Protein AF-A0A954UMQ1-F1 (afdb_monomer_lite)

Foldseek 3Di:
DQLVVLLVVLVVDPDPVVSVVSLCVSCVPVVVSSVSNVVSVVVVPPDPPDPPDPPPPPDDDD

Sequence (62 aa):
MLAKIIFLSAIEIESPNERDDFVRQQCGGNERLRRQVLSLLVAHDLPNTVVDHPAVKLNVSD

pLDDT: mean 85.2, std 17.38, range [51.97, 97.88]

Structure (mmCIF, N/CA/C/O backbone):
data_AF-A0A9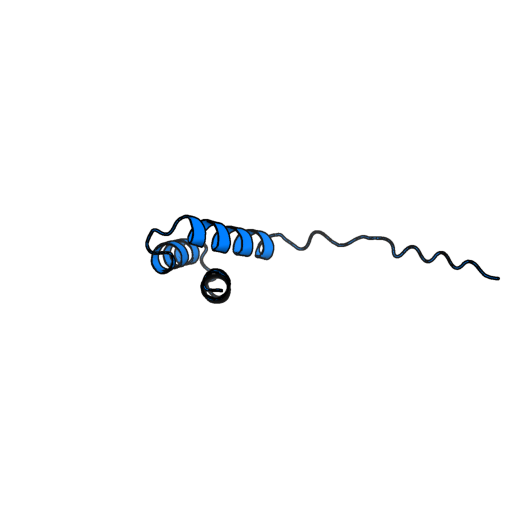54UMQ1-F1
#
_entry.id   AF-A0A954UMQ1-F1
#
loop_
_atom_site.group_PDB
_atom_site.id
_atom_site.type_symbol
_atom_site.label_atom_id
_atom_site.label_alt_id
_atom_site.label_comp_id
_atom_site.label_asym_id
_atom_site.label_entity_id
_atom_site.label_seq_id
_atom_site.pdbx_PDB_ins_code
_atom_site.Cartn_x
_atom_site.Cartn_y
_atom_site.Cartn_z
_atom_site.occupancy
_atom_site.B_iso_or_equiv
_atom_site.auth_seq_id
_atom_site.auth_comp_id
_atom_site.auth_asym_id
_atom_site.auth_atom_id
_atom_site.pdbx_PDB_model_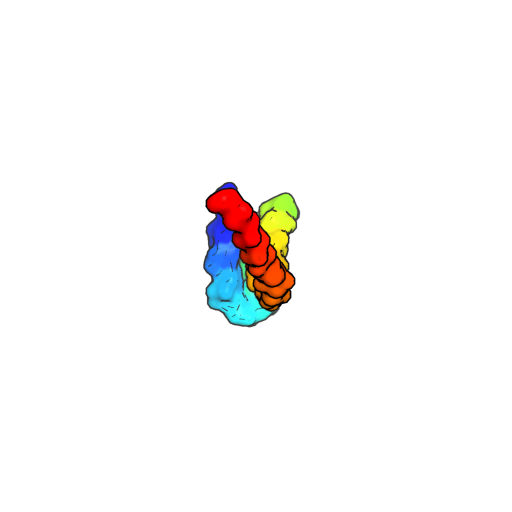num
ATOM 1 N N . MET A 1 1 ? 12.369 7.054 -5.935 1.00 74.69 1 MET A N 1
ATOM 2 C CA . MET A 1 1 ? 12.482 7.234 -4.469 1.00 74.69 1 MET A CA 1
ATOM 3 C C . MET A 1 1 ? 11.119 7.226 -3.770 1.00 74.69 1 MET A C 1
ATOM 5 O O . MET A 1 1 ? 11.031 6.636 -2.705 1.00 74.69 1 MET A O 1
ATOM 9 N N . LEU A 1 2 ? 10.055 7.775 -4.380 1.00 92.06 2 LEU A N 1
ATOM 10 C CA . LEU A 1 2 ? 8.707 7.856 -3.790 1.00 92.06 2 LEU A CA 1
ATOM 11 C C . LEU A 1 2 ? 8.132 6.519 -3.281 1.00 92.06 2 LEU A C 1
ATOM 13 O O . LEU A 1 2 ? 7.585 6.480 -2.187 1.00 92.06 2 LEU A O 1
ATOM 17 N N . ALA A 1 3 ? 8.336 5.413 -4.008 1.00 96.00 3 ALA A N 1
ATOM 18 C CA . ALA A 1 3 ? 7.883 4.088 -3.569 1.00 96.00 3 ALA A CA 1
ATOM 19 C C . ALA A 1 3 ? 8.417 3.697 -2.179 1.00 96.00 3 ALA A C 1
ATOM 21 O O . ALA A 1 3 ? 7.687 3.127 -1.380 1.00 96.00 3 ALA A O 1
ATOM 22 N N . LYS A 1 4 ? 9.675 4.048 -1.872 1.00 95.94 4 LYS A N 1
ATOM 23 C CA . LYS A 1 4 ? 10.299 3.760 -0.574 1.00 95.94 4 LYS A CA 1
ATOM 24 C C . LYS A 1 4 ? 9.654 4.567 0.554 1.00 95.94 4 LYS A C 1
ATOM 26 O O . LYS A 1 4 ? 9.489 4.037 1.641 1.00 95.94 4 LYS A O 1
ATOM 31 N N . ILE A 1 5 ? 9.286 5.821 0.292 1.00 97.88 5 ILE A N 1
ATOM 32 C CA . ILE A 1 5 ? 8.628 6.690 1.279 1.00 97.88 5 ILE A CA 1
ATOM 33 C C . ILE A 1 5 ? 7.246 6.129 1.618 1.00 97.88 5 ILE A C 1
ATOM 35 O O . ILE A 1 5 ? 6.949 5.913 2.784 1.00 97.88 5 ILE A O 1
ATOM 39 N N . ILE A 1 6 ? 6.446 5.817 0.593 1.00 97.56 6 ILE A N 1
ATOM 40 C CA . ILE A 1 6 ? 5.111 5.234 0.781 1.00 97.56 6 ILE A CA 1
ATOM 41 C C . ILE A 1 6 ? 5.214 3.889 1.509 1.00 97.56 6 ILE A C 1
ATOM 43 O O . ILE A 1 6 ? 4.449 3.639 2.429 1.00 97.56 6 ILE A O 1
ATOM 47 N N . PHE A 1 7 ? 6.181 3.045 1.138 1.00 97.81 7 PHE A N 1
ATOM 48 C CA . PHE A 1 7 ? 6.441 1.778 1.823 1.00 97.81 7 PHE A CA 1
ATOM 49 C C . PHE A 1 7 ? 6.744 1.967 3.316 1.00 97.81 7 PHE A C 1
ATOM 51 O O . PHE A 1 7 ? 6.108 1.318 4.136 1.00 97.81 7 PHE A O 1
ATOM 58 N N . LEU A 1 8 ? 7.666 2.870 3.670 1.00 97.69 8 LEU A N 1
ATOM 59 C CA . LEU A 1 8 ? 8.038 3.110 5.068 1.00 97.69 8 LEU A CA 1
ATOM 60 C C . LEU A 1 8 ? 6.863 3.622 5.907 1.00 97.69 8 LEU A C 1
ATOM 62 O O . LEU A 1 8 ? 6.773 3.288 7.075 1.00 97.69 8 LEU A O 1
ATOM 66 N N . SER A 1 9 ? 5.945 4.392 5.324 1.00 97.81 9 SER A N 1
ATOM 67 C CA . SER A 1 9 ? 4.712 4.776 6.019 1.00 97.81 9 SER A CA 1
ATOM 68 C C . SER A 1 9 ? 3.698 3.632 6.095 1.00 97.81 9 SER A C 1
ATOM 70 O O . SER A 1 9 ? 2.981 3.516 7.079 1.00 97.81 9 SER A O 1
ATOM 72 N N . ALA A 1 10 ? 3.626 2.787 5.065 1.00 97.44 10 ALA A N 1
ATOM 73 C CA . ALA A 1 10 ? 2.666 1.692 4.993 1.00 97.44 10 ALA A CA 1
ATOM 74 C C . ALA A 1 10 ? 2.965 0.565 5.995 1.00 97.44 10 ALA A C 1
ATOM 76 O O . ALA A 1 10 ? 2.025 -0.052 6.481 1.00 97.44 10 ALA A O 1
ATOM 77 N N . ILE A 1 11 ? 4.236 0.292 6.317 1.00 97.19 11 ILE A N 1
ATOM 78 C CA . ILE A 1 11 ? 4.601 -0.748 7.301 1.00 97.19 11 ILE A CA 1
ATOM 79 C C . ILE A 1 11 ? 4.223 -0.385 8.743 1.00 97.19 11 ILE A C 1
ATOM 81 O O . ILE A 1 11 ? 4.063 -1.284 9.560 1.00 97.19 11 ILE A O 1
ATOM 85 N N . GLU A 1 12 ? 4.023 0.901 9.038 1.00 97.19 12 GLU A N 1
ATOM 86 C CA . GLU A 1 12 ? 3.536 1.380 10.341 1.00 97.19 12 GLU A CA 1
ATOM 87 C C . GLU A 1 12 ? 2.015 1.180 10.503 1.00 97.19 12 GLU A C 1
ATOM 89 O O . GLU A 1 12 ? 1.470 1.363 11.589 1.00 97.19 12 GLU A O 1
ATOM 94 N N . ILE A 1 13 ? 1.306 0.819 9.424 1.00 96.88 13 ILE A N 1
ATOM 95 C CA . ILE A 1 13 ? -0.132 0.540 9.448 1.00 96.88 13 ILE A CA 1
ATOM 96 C C . ILE A 1 13 ? -0.338 -0.958 9.693 1.00 96.88 13 ILE A C 1
ATOM 98 O O . ILE A 1 13 ? -0.119 -1.790 8.805 1.00 96.88 13 ILE A O 1
ATOM 102 N N . GLU A 1 14 ? -0.792 -1.296 10.901 1.00 93.88 14 GLU A N 1
ATOM 103 C CA . GLU A 1 14 ? -1.024 -2.683 11.326 1.00 93.88 14 GLU A CA 1
ATOM 104 C C . GLU A 1 14 ? -2.184 -3.348 10.571 1.00 93.88 14 GLU A C 1
ATOM 106 O O . GLU A 1 14 ? -2.115 -4.527 10.223 1.00 93.88 14 GLU A O 1
ATOM 111 N N . SER A 1 15 ? -3.252 -2.592 10.291 1.00 95.56 15 SER A N 1
ATOM 112 C CA . SER A 1 15 ? -4.442 -3.093 9.597 1.00 95.56 15 SER A CA 1
ATOM 113 C C . SER A 1 15 ? -4.164 -3.292 8.099 1.00 95.56 15 SER A C 1
ATOM 115 O O . SER A 1 15 ? -3.915 -2.315 7.388 1.00 95.56 15 SER A O 1
ATOM 117 N N . PRO A 1 16 ? -4.271 -4.524 7.557 1.00 92.31 16 PRO A N 1
ATOM 118 C CA . PRO A 1 16 ? -4.014 -4.775 6.137 1.00 92.31 16 PRO A CA 1
ATOM 119 C C . PRO A 1 16 ? -4.950 -4.002 5.201 1.00 92.31 16 PRO A C 1
ATOM 121 O O . PRO A 1 16 ? -4.533 -3.576 4.124 1.00 92.31 16 PRO A O 1
ATOM 124 N N . ASN A 1 17 ? -6.202 -3.800 5.621 1.00 95.06 17 ASN A N 1
ATOM 125 C CA . ASN A 1 17 ? -7.195 -3.064 4.841 1.00 95.06 17 ASN A CA 1
ATOM 126 C C . ASN A 1 17 ? -6.860 -1.567 4.804 1.00 95.06 17 ASN A C 1
ATOM 128 O O . ASN A 1 17 ? -6.801 -0.984 3.724 1.00 95.06 17 ASN A O 1
ATOM 132 N N . GLU A 1 18 ? -6.552 -0.967 5.959 1.00 97.56 18 GLU A N 1
ATOM 133 C CA . GLU A 1 18 ? -6.148 0.447 6.027 1.00 97.56 18 GLU A CA 1
ATOM 134 C C . GLU A 1 18 ? -4.837 0.686 5.272 1.00 97.56 18 GLU A C 1
ATOM 136 O O . GLU A 1 18 ? -4.665 1.712 4.612 1.00 97.56 18 GLU A O 1
ATOM 141 N N . ARG A 1 19 ? -3.925 -0.290 5.307 1.00 97.50 19 ARG A N 1
ATOM 142 C CA . ARG A 1 19 ? -2.671 -0.242 4.562 1.00 97.50 19 ARG A CA 1
ATOM 143 C C . ARG A 1 19 ? -2.896 -0.247 3.050 1.00 97.50 19 ARG A C 1
ATOM 145 O O . ARG A 1 19 ? -2.257 0.541 2.352 1.00 97.50 19 ARG A O 1
ATOM 152 N N . ASP A 1 20 ? -3.787 -1.092 2.522 1.00 95.75 20 ASP A N 1
ATOM 153 C CA . ASP A 1 20 ? -4.099 -1.089 1.080 1.00 95.75 20 ASP A CA 1
ATOM 154 C C . ASP A 1 20 ? -4.788 0.218 0.660 1.00 95.75 20 ASP A C 1
ATOM 156 O O . ASP A 1 20 ? -4.424 0.790 -0.371 1.00 95.75 20 ASP A O 1
ATOM 160 N N . ASP A 1 21 ? -5.706 0.746 1.472 1.00 97.56 21 ASP A N 1
ATOM 161 C CA . ASP A 1 21 ? -6.361 2.032 1.204 1.00 97.56 21 ASP A CA 1
ATOM 162 C C . ASP A 1 21 ? -5.361 3.196 1.194 1.00 97.56 21 ASP A C 1
ATOM 164 O O . ASP A 1 21 ? -5.356 4.004 0.258 1.00 97.56 21 ASP A O 1
ATOM 168 N N . PHE A 1 22 ? -4.440 3.233 2.160 1.00 97.75 22 PHE A N 1
ATOM 169 C CA . PHE A 1 22 ? -3.340 4.194 2.187 1.00 97.75 22 PHE A CA 1
ATOM 170 C C . PHE A 1 22 ? -2.485 4.106 0.918 1.00 97.75 22 PHE A C 1
ATOM 172 O O . PHE A 1 22 ? -2.249 5.115 0.250 1.00 97.75 22 PHE A O 1
ATOM 179 N N . VAL A 1 23 ? -2.054 2.903 0.526 1.00 97.12 23 VAL A N 1
ATOM 180 C CA . VAL A 1 23 ? -1.229 2.711 -0.677 1.00 97.12 23 VAL A CA 1
ATOM 181 C C . VAL A 1 23 ? -1.978 3.156 -1.933 1.00 97.12 23 VAL A C 1
ATOM 183 O O . VAL A 1 23 ? -1.389 3.828 -2.785 1.00 97.12 23 VAL A O 1
ATOM 186 N N . ARG A 1 24 ? -3.272 2.835 -2.060 1.00 97.00 24 ARG A N 1
ATOM 187 C CA . ARG A 1 24 ? -4.113 3.293 -3.179 1.00 97.00 24 ARG A CA 1
ATOM 188 C C . ARG A 1 24 ? -4.177 4.815 -3.239 1.00 97.00 24 ARG A C 1
ATOM 190 O O . ARG A 1 24 ? -3.970 5.377 -4.317 1.00 97.00 24 ARG A O 1
ATOM 197 N N . GLN A 1 25 ? -4.411 5.466 -2.101 1.00 97.62 25 GLN A N 1
ATOM 198 C CA . GLN A 1 25 ? -4.508 6.919 -2.005 1.00 97.62 25 GLN A CA 1
ATOM 199 C C . GLN A 1 25 ? -3.181 7.598 -2.362 1.00 97.62 25 GLN A C 1
ATOM 201 O O . GLN A 1 25 ? -3.156 8.475 -3.224 1.00 97.62 25 GLN A O 1
ATOM 206 N N . GLN A 1 26 ? -2.066 7.154 -1.774 1.00 97.75 26 GLN A N 1
ATOM 207 C CA . GLN A 1 26 ? -0.744 7.740 -2.018 1.00 97.75 26 GLN A CA 1
ATOM 208 C C . GLN A 1 26 ? -0.245 7.515 -3.447 1.00 97.75 26 GLN A C 1
ATOM 210 O O . GLN A 1 26 ? 0.503 8.330 -3.987 1.00 97.75 26 GLN A O 1
ATOM 215 N N . CYS A 1 27 ? -0.651 6.414 -4.083 1.00 97.00 27 CYS A N 1
ATOM 216 C CA . CYS A 1 27 ? -0.270 6.153 -5.465 1.00 97.00 27 CYS A CA 1
ATOM 217 C C . CYS A 1 27 ? -1.074 6.982 -6.476 1.00 97.00 27 CYS A C 1
ATOM 219 O O . CYS A 1 27 ? -0.620 7.109 -7.611 1.00 97.00 27 CYS A O 1
ATOM 221 N N . GLY A 1 28 ? -2.242 7.527 -6.113 1.00 94.00 28 GLY A N 1
ATOM 222 C CA . GLY A 1 28 ? -3.017 8.438 -6.966 1.00 94.00 28 GLY A CA 1
ATOM 223 C C . GLY A 1 28 ? -3.336 7.888 -8.364 1.00 94.00 28 GLY A C 1
ATOM 224 O O . GLY A 1 28 ? -3.308 8.631 -9.340 1.00 94.00 28 GLY A O 1
ATOM 225 N N . GLY A 1 29 ? -3.552 6.574 -8.490 1.00 92.69 29 GLY A N 1
ATOM 226 C CA . GLY A 1 29 ? -3.773 5.903 -9.781 1.00 92.69 29 GLY A CA 1
ATOM 227 C C . GLY A 1 29 ? -2.502 5.574 -10.579 1.00 92.69 29 GLY A C 1
ATOM 228 O O . GLY A 1 29 ? -2.583 4.940 -11.628 1.00 92.69 29 GLY A O 1
ATOM 229 N N . ASN A 1 30 ? -1.309 5.924 -10.090 1.00 97.12 30 ASN A N 1
ATOM 230 C CA . ASN A 1 30 ? -0.048 5.522 -10.708 1.00 97.12 30 ASN A CA 1
ATOM 231 C C . ASN A 1 30 ? 0.234 4.036 -10.443 1.00 97.12 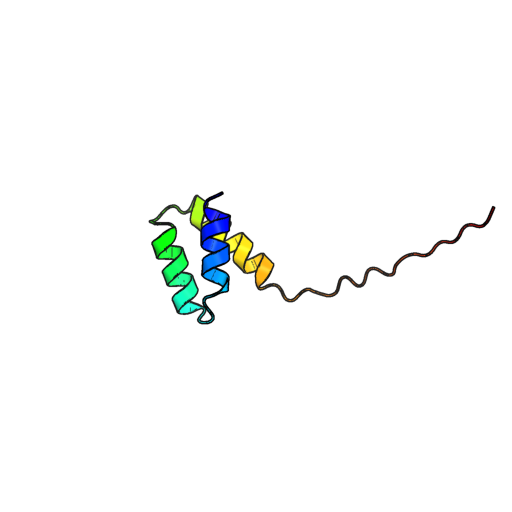30 ASN A C 1
ATOM 233 O O . ASN A 1 30 ? 0.843 3.654 -9.442 1.00 97.12 30 ASN A O 1
ATOM 237 N N . GLU A 1 31 ? -0.185 3.180 -11.371 1.00 96.06 31 GLU A N 1
ATOM 238 C CA . GLU A 1 31 ? -0.022 1.732 -11.244 1.00 96.06 31 GLU A CA 1
ATOM 239 C C . GLU A 1 31 ? 1.439 1.285 -11.166 1.00 96.06 31 GLU A C 1
ATOM 241 O O . GLU A 1 31 ? 1.758 0.318 -10.475 1.00 96.06 31 GLU A O 1
ATOM 246 N N . ARG A 1 32 ? 2.352 1.978 -11.860 1.00 96.44 32 ARG A N 1
ATOM 247 C CA . ARG A 1 32 ? 3.784 1.650 -11.813 1.00 96.44 32 ARG A CA 1
ATOM 248 C C . ARG A 1 32 ? 4.331 1.866 -10.408 1.00 96.44 32 ARG A C 1
ATOM 250 O O . ARG A 1 32 ? 5.065 1.016 -9.908 1.00 96.44 32 ARG A O 1
ATOM 257 N N . LEU A 1 33 ? 3.967 2.982 -9.783 1.00 97.56 33 LEU A N 1
ATOM 258 C CA . LEU A 1 33 ? 4.327 3.286 -8.404 1.00 97.56 33 LEU A CA 1
ATOM 259 C C . LEU A 1 33 ? 3.698 2.273 -7.444 1.00 97.56 33 LEU A C 1
ATOM 261 O O . LEU A 1 33 ? 4.408 1.709 -6.615 1.00 97.56 33 LEU A O 1
ATOM 265 N N . ARG A 1 34 ? 2.407 1.966 -7.622 1.00 97.19 34 ARG A N 1
ATOM 266 C CA . ARG A 1 34 ? 1.699 0.973 -6.807 1.00 97.19 34 ARG A CA 1
ATOM 267 C C . ARG A 1 34 ? 2.379 -0.392 -6.857 1.00 97.19 34 ARG A C 1
ATOM 269 O O . ARG A 1 34 ? 2.637 -0.973 -5.811 1.00 97.19 34 ARG A O 1
ATOM 276 N N . ARG A 1 35 ? 2.750 -0.878 -8.047 1.00 96.88 35 ARG A N 1
ATOM 277 C CA . ARG A 1 35 ? 3.486 -2.146 -8.202 1.00 96.88 35 ARG A CA 1
ATOM 278 C C . ARG A 1 35 ? 4.813 -2.149 -7.441 1.00 96.88 35 ARG A C 1
ATOM 280 O O . ARG A 1 35 ? 5.152 -3.151 -6.823 1.00 96.88 35 ARG A O 1
ATOM 287 N N . GLN A 1 36 ? 5.548 -1.036 -7.455 1.00 97.69 36 GLN A N 1
ATOM 288 C CA . GLN A 1 36 ? 6.809 -0.927 -6.715 1.00 97.69 36 GLN A CA 1
ATOM 289 C C . GLN A 1 36 ? 6.593 -0.986 -5.200 1.00 97.69 36 GLN A C 1
ATOM 291 O O . GLN A 1 36 ? 7.313 -1.708 -4.520 1.00 97.69 36 GLN A O 1
ATOM 296 N N . VAL A 1 37 ? 5.596 -0.267 -4.677 1.00 97.69 37 VAL A N 1
ATOM 297 C CA . VAL A 1 37 ? 5.256 -0.288 -3.244 1.00 97.69 37 VAL A CA 1
ATOM 298 C C . VAL A 1 37 ? 4.814 -1.686 -2.810 1.00 97.69 37 VAL A C 1
ATOM 300 O O . VAL A 1 37 ? 5.322 -2.207 -1.822 1.00 97.69 37 VAL A O 1
ATOM 303 N N . LEU A 1 38 ? 3.929 -2.327 -3.579 1.00 95.94 38 LEU A N 1
ATOM 304 C CA . LEU A 1 38 ? 3.446 -3.677 -3.280 1.00 95.94 38 LEU A CA 1
ATOM 305 C C . LEU A 1 38 ? 4.580 -4.710 -3.279 1.00 95.94 38 LEU A C 1
ATOM 307 O O . LEU A 1 38 ? 4.605 -5.576 -2.414 1.00 95.94 38 LEU A O 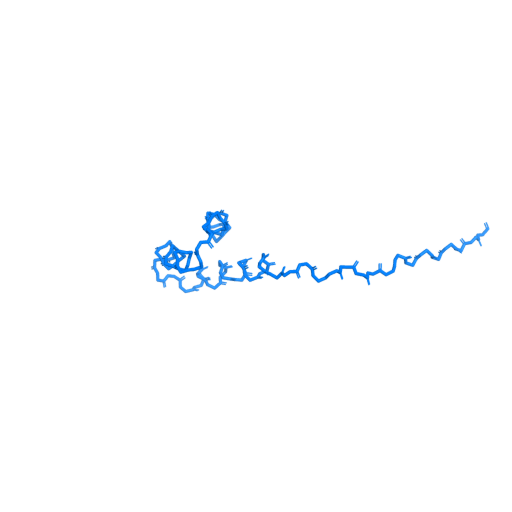1
ATOM 311 N N . SER A 1 39 ? 5.553 -4.596 -4.188 1.00 95.75 39 SER A N 1
ATOM 312 C CA . SER A 1 39 ? 6.727 -5.477 -4.186 1.00 95.75 39 SER A CA 1
ATOM 313 C C . SER A 1 39 ? 7.563 -5.342 -2.911 1.00 95.75 39 SER A C 1
ATOM 315 O O . SER A 1 39 ? 8.102 -6.339 -2.440 1.00 95.75 39 SER A O 1
ATOM 317 N N . LEU A 1 40 ? 7.686 -4.128 -2.364 1.00 95.69 40 LEU A N 1
ATOM 318 C CA . LEU A 1 40 ? 8.403 -3.893 -1.109 1.00 95.69 40 LEU A CA 1
ATOM 319 C C . LEU A 1 40 ? 7.627 -4.451 0.088 1.00 95.69 40 LEU A C 1
ATOM 321 O O . LEU A 1 40 ? 8.228 -5.076 0.954 1.00 95.69 40 LEU A O 1
ATOM 325 N N . LEU A 1 41 ? 6.302 -4.274 0.108 1.00 94.88 41 LEU A N 1
ATOM 326 C CA . LEU A 1 41 ? 5.439 -4.826 1.155 1.00 94.88 41 LEU A CA 1
ATOM 327 C C . LEU A 1 41 ? 5.472 -6.355 1.174 1.00 94.88 41 LEU A C 1
ATOM 329 O O . LEU A 1 41 ? 5.653 -6.938 2.233 1.00 94.88 41 LEU A O 1
ATOM 333 N N . VAL A 1 42 ? 5.392 -7.010 0.012 1.00 93.69 42 VAL A N 1
ATOM 334 C CA . VAL A 1 42 ? 5.512 -8.474 -0.071 1.00 93.69 42 VAL A CA 1
ATOM 335 C C . VAL A 1 42 ? 6.869 -8.939 0.454 1.00 93.69 42 VAL A C 1
ATOM 337 O O . VAL A 1 42 ? 6.923 -9.866 1.251 1.00 93.69 42 VAL A O 1
ATOM 340 N N . ALA A 1 43 ? 7.964 -8.289 0.049 1.00 91.88 43 ALA A N 1
ATOM 341 C CA . ALA A 1 43 ? 9.299 -8.649 0.525 1.00 91.88 43 ALA A CA 1
ATOM 342 C C . ALA A 1 43 ? 9.469 -8.465 2.045 1.00 91.88 43 ALA A C 1
ATOM 344 O O . ALA A 1 43 ? 10.221 -9.216 2.656 1.00 91.88 43 ALA A O 1
ATOM 345 N N . HIS A 1 44 ? 8.786 -7.484 2.640 1.00 90.62 44 HIS A N 1
ATOM 346 C CA . HIS A 1 44 ? 8.768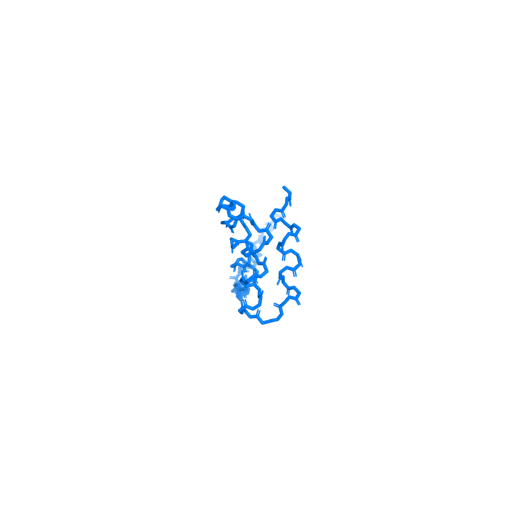 -7.254 4.086 1.00 90.62 44 HIS A CA 1
ATOM 347 C C . HIS A 1 44 ? 7.920 -8.290 4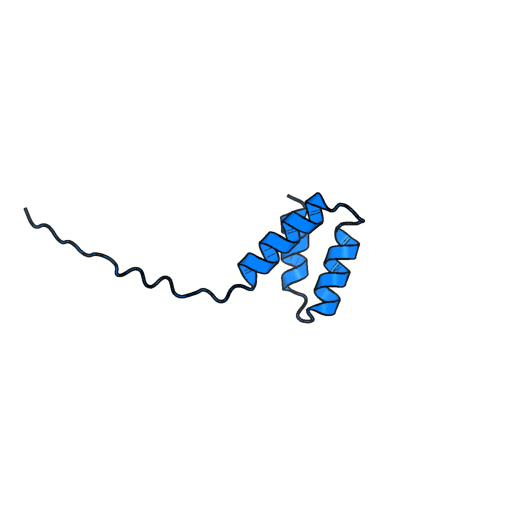.837 1.00 90.62 44 HIS A C 1
ATOM 349 O O . HIS A 1 44 ? 8.327 -8.770 5.890 1.00 90.62 44 HIS A O 1
ATOM 355 N N . ASP A 1 45 ? 6.755 -8.638 4.290 1.00 86.31 45 ASP A N 1
ATOM 356 C CA . ASP A 1 45 ? 5.799 -9.553 4.920 1.00 86.31 45 ASP A CA 1
ATOM 357 C C . ASP A 1 45 ? 6.192 -11.029 4.753 1.00 86.31 45 ASP A C 1
ATOM 359 O O . ASP A 1 45 ? 5.630 -11.893 5.431 1.00 86.31 45 ASP A O 1
ATOM 363 N N . LEU A 1 46 ? 7.150 -11.344 3.870 1.00 83.06 46 LEU A N 1
ATOM 364 C CA . LEU A 1 46 ? 7.724 -12.682 3.812 1.00 83.06 46 LEU A CA 1
ATOM 365 C C . LEU A 1 46 ? 8.361 -12.992 5.176 1.00 83.06 46 LEU A C 1
ATOM 367 O O . LEU A 1 46 ? 9.326 -12.323 5.558 1.00 83.06 46 LEU A O 1
ATOM 371 N N . PRO A 1 47 ? 7.889 -14.023 5.904 1.00 69.56 47 PRO A N 1
ATOM 372 C CA . PRO A 1 47 ? 8.611 -14.492 7.071 1.00 69.56 47 PRO A CA 1
ATOM 373 C C . PRO A 1 47 ? 10.001 -14.868 6.581 1.00 69.56 47 PRO A C 1
ATOM 375 O O . PRO A 1 47 ? 10.106 -15.660 5.640 1.00 69.56 47 PRO A O 1
ATOM 378 N N . ASN A 1 48 ? 11.038 -14.257 7.169 1.00 56.78 48 ASN A N 1
ATOM 379 C CA . ASN A 1 48 ? 12.440 -14.574 6.908 1.00 56.78 48 ASN A CA 1
ATOM 380 C C . ASN A 1 48 ? 12.581 -16.094 6.949 1.00 56.78 48 ASN A C 1
ATOM 382 O O . ASN A 1 48 ? 12.685 -16.696 8.018 1.00 56.78 48 ASN A O 1
ATOM 386 N N . THR A 1 49 ? 12.504 -16.723 5.780 1.00 54.19 49 THR A N 1
ATOM 387 C CA . THR A 1 49 ? 12.632 -18.161 5.661 1.00 54.19 49 THR A CA 1
ATOM 388 C C . THR A 1 49 ? 14.115 -18.365 5.831 1.00 54.19 49 THR A C 1
ATOM 390 O O . THR A 1 49 ? 14.889 -18.049 4.934 1.00 54.19 49 THR A O 1
ATOM 393 N N . VAL A 1 50 ? 14.461 -18.683 7.078 1.00 54.94 50 VAL A N 1
ATOM 394 C CA . VAL A 1 50 ? 15.752 -19.083 7.622 1.00 54.94 50 VAL A CA 1
ATOM 395 C C . VAL A 1 50 ? 16.808 -19.177 6.527 1.00 54.94 50 VAL A C 1
ATOM 397 O O . VAL A 1 50 ? 16.773 -20.081 5.693 1.00 54.94 50 VAL A O 1
ATOM 400 N N . VAL A 1 51 ? 17.764 -18.245 6.532 1.00 56.19 51 VAL A N 1
ATOM 401 C CA . VAL A 1 51 ? 19.040 -18.457 5.847 1.00 56.19 51 VAL A CA 1
ATOM 402 C C . VAL A 1 51 ? 19.744 -19.583 6.605 1.00 56.19 51 VAL A C 1
ATOM 404 O O . VAL A 1 51 ? 20.616 -19.342 7.429 1.00 56.19 51 VAL A O 1
ATOM 407 N N . ASP A 1 52 ? 19.327 -20.821 6.357 1.00 51.97 52 ASP A N 1
ATOM 408 C CA . ASP A 1 52 ? 20.040 -22.026 6.756 1.00 51.97 52 ASP A CA 1
ATOM 409 C C . ASP A 1 52 ? 21.017 -22.342 5.622 1.00 51.97 52 ASP A C 1
ATOM 411 O O . ASP A 1 52 ? 20.860 -23.273 4.835 1.00 51.97 52 ASP A O 1
ATOM 415 N N . HIS A 1 53 ? 21.979 -21.439 5.432 1.00 53.69 53 HIS A N 1
ATOM 416 C CA . HIS A 1 53 ? 23.177 -21.791 4.688 1.00 53.69 53 HIS A CA 1
ATOM 417 C C . HIS A 1 53 ? 24.137 -22.350 5.729 1.00 53.69 53 HIS A C 1
ATOM 419 O O . HIS A 1 53 ? 24.560 -21.587 6.605 1.00 53.69 53 HIS A O 1
ATOM 425 N N . PRO A 1 54 ? 24.508 -23.642 5.675 1.00 53.31 54 PRO A N 1
ATOM 426 C CA . PRO A 1 54 ? 25.603 -24.095 6.500 1.00 53.31 54 PRO A CA 1
ATOM 427 C C . PRO A 1 54 ? 26.813 -23.276 6.058 1.00 53.31 54 PRO A C 1
ATOM 429 O O . PRO A 1 54 ? 27.198 -23.289 4.887 1.00 53.31 54 PRO A O 1
ATOM 432 N N . ALA A 1 55 ? 27.380 -22.510 6.988 1.00 58.28 55 ALA A N 1
ATOM 433 C CA . ALA A 1 55 ? 28.685 -21.914 6.800 1.00 58.28 55 ALA A CA 1
ATOM 434 C C . ALA A 1 55 ? 29.651 -23.070 6.529 1.00 58.28 55 ALA A C 1
ATOM 436 O O . ALA A 1 55 ? 30.071 -23.768 7.454 1.00 58.28 55 ALA A O 1
ATOM 437 N N . VAL A 1 56 ? 29.961 -23.311 5.255 1.00 55.81 56 VAL A N 1
ATOM 438 C CA . VAL A 1 56 ? 31.009 -24.241 4.852 1.00 55.81 56 VAL A CA 1
ATOM 439 C C . VAL A 1 56 ? 32.320 -23.647 5.359 1.00 55.81 56 VAL A C 1
ATOM 441 O O . VAL A 1 56 ? 32.989 -22.872 4.681 1.00 55.81 56 VAL A O 1
ATOM 444 N N . LYS A 1 57 ? 32.685 -23.989 6.598 1.00 59.16 57 LYS A N 1
ATOM 445 C CA . LYS A 1 57 ? 34.077 -23.999 7.026 1.00 59.16 57 LYS A CA 1
ATOM 446 C C . LYS A 1 57 ? 34.731 -25.168 6.301 1.00 59.16 57 LYS A C 1
ATOM 448 O O . LYS A 1 57 ? 34.662 -26.296 6.771 1.00 59.16 57 LYS A O 1
ATOM 453 N N . LEU A 1 58 ? 35.354 -24.892 5.161 1.00 55.56 58 LEU A N 1
ATOM 454 C CA . LEU A 1 58 ? 36.454 -25.713 4.669 1.00 55.56 58 LEU A CA 1
ATOM 455 C C . LEU A 1 58 ? 37.746 -24.962 4.975 1.00 55.56 58 LEU A C 1
ATOM 457 O O . LEU A 1 58 ? 38.265 -24.166 4.203 1.00 55.56 58 LEU A O 1
ATOM 461 N N . ASN A 1 59 ? 38.198 -25.201 6.195 1.00 58.78 59 ASN A N 1
ATOM 462 C CA . ASN A 1 59 ? 39.590 -25.180 6.591 1.00 58.78 59 ASN A CA 1
ATOM 463 C C . ASN A 1 59 ? 40.401 -26.113 5.677 1.00 58.78 59 ASN A C 1
ATOM 465 O O . ASN A 1 59 ? 40.429 -27.322 5.888 1.00 58.78 59 ASN A O 1
ATOM 469 N N . VAL A 1 60 ? 41.080 -25.540 4.686 1.00 57.75 60 VAL A N 1
ATOM 470 C CA . VAL A 1 60 ? 42.245 -26.179 4.070 1.00 57.75 60 VAL A CA 1
ATOM 471 C C . VAL A 1 60 ? 43.466 -25.586 4.759 1.00 57.75 60 VAL A C 1
ATOM 473 O O . VAL A 1 60 ? 43.753 -24.399 4.624 1.00 57.75 60 VAL A O 1
ATOM 476 N N . SER A 1 61 ? 44.093 -26.405 5.597 1.00 56.41 61 SER A N 1
ATOM 477 C CA . SER A 1 61 ? 45.448 -26.185 6.087 1.00 56.41 61 SER A CA 1
ATOM 478 C C . SER A 1 61 ? 46.424 -26.363 4.926 1.00 56.41 61 SER A C 1
ATOM 480 O O . SER A 1 61 ? 46.377 -27.406 4.276 1.00 56.41 61 SER A O 1
ATOM 482 N N . ASP A 1 62 ? 47.289 -25.373 4.721 1.00 53.12 62 ASP A N 1
ATOM 483 C CA . ASP A 1 62 ? 48.629 -25.554 4.148 1.00 53.12 62 ASP A CA 1
ATOM 484 C C . ASP A 1 62 ? 49.653 -25.503 5.292 1.00 53.12 62 ASP A C 1
ATOM 486 O O . ASP A 1 62 ? 49.452 -24.677 6.221 1.00 53.12 62 ASP A O 1
#

Radius of gyration: 18.27 Å; chains: 1; bounding box: 56×35×23 Å

Secondary structure (DSSP, 8-state):
-HHHHHHHHHTT---HHHHHHHHHHHHTT-HHHHHHHHHHHHHHHS----------------